Protein AF-A0A7W1PJZ4-F1 (afdb_monomer)

Radius of gyration: 18.48 Å; Cα contacts (8 Å, |Δi|>4): 54; chains: 1; bounding box: 44×24×52 Å

Foldseek 3Di:
DLVVLLVVLVVLLVVLQVVLLVQFDPPDDSPDPDSDPVRGDPSSVVSVVSSVVSVVVSVVSVVVVVVVVVVVVVVVVVVVD

Sequence (81 aa):
MAAALAIALWAHGVYCYVQMVRHRRPGVSPLEIAWTPERLTPRGMEYRRRALRSYAAFAILAVTLMVIGSLLAAGWRERAA

Secondary structur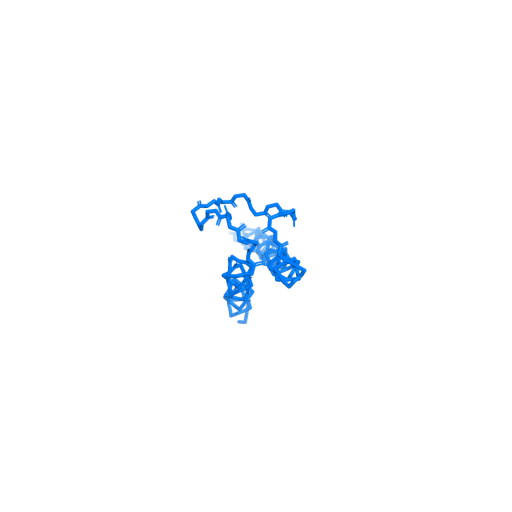e (DSSP, 8-state):
-HHHHHHHHHHHHHHHHHHHHHTBPTT--TT-----GGGB-HHHHHHHHHHHHHHHHHHHHHHHHHHHHHHHHHHHHHHH-

pLDDT: mean 91.17, std 6.48, range [67.38, 97.88]

Structure (mmCIF, N/CA/C/O backbone):
data_AF-A0A7W1PJZ4-F1
#
_entry.id   AF-A0A7W1PJZ4-F1
#
loop_
_atom_site.group_PDB
_atom_site.id
_atom_site.type_symbol
_atom_site.label_atom_id
_atom_site.label_alt_id
_atom_site.label_comp_id
_atom_site.label_asym_id
_atom_site.label_entity_id
_atom_site.label_seq_id
_atom_site.pdbx_PDB_ins_code
_atom_site.Cartn_x
_atom_site.Cartn_y
_atom_site.Cartn_z
_atom_site.occupancy
_atom_site.B_iso_or_equiv
_atom_site.auth_seq_id
_atom_site.auth_comp_id
_atom_site.auth_asym_id
_atom_site.auth_atom_id
_atom_site.pdbx_PDB_model_num
ATOM 1 N N . MET A 1 1 ? 13.435 -12.513 -6.746 1.00 84.31 1 MET A N 1
ATOM 2 C CA . MET A 1 1 ? 13.553 -11.668 -5.533 1.00 84.31 1 MET A CA 1
ATOM 3 C C . MET A 1 1 ? 12.683 -10.411 -5.599 1.00 84.31 1 MET A C 1
ATOM 5 O O . MET A 1 1 ? 11.853 -10.242 -4.718 1.00 84.31 1 MET A O 1
ATOM 9 N N . ALA A 1 2 ? 12.779 -9.579 -6.647 1.00 87.94 2 ALA A N 1
ATOM 10 C CA . ALA A 1 2 ? 11.961 -8.362 -6.782 1.00 87.94 2 ALA A CA 1
ATOM 11 C C . ALA A 1 2 ? 10.439 -8.613 -6.744 1.00 87.94 2 ALA A C 1
ATOM 13 O O . ALA A 1 2 ? 9.724 -7.907 -6.043 1.00 87.94 2 ALA A O 1
ATOM 14 N N . ALA A 1 3 ? 9.952 -9.665 -7.414 1.00 89.44 3 ALA A N 1
ATOM 15 C CA . ALA A 1 3 ? 8.536 -10.047 -7.368 1.00 89.44 3 ALA A CA 1
ATOM 16 C C . ALA A 1 3 ? 8.067 -10.421 -5.949 1.00 89.44 3 ALA A C 1
ATOM 18 O O . ALA A 1 3 ? 7.015 -9.972 -5.507 1.00 89.44 3 ALA A O 1
ATOM 19 N N . ALA A 1 4 ? 8.873 -11.184 -5.202 1.00 94.81 4 ALA A N 1
ATOM 20 C CA . ALA A 1 4 ? 8.563 -11.539 -3.817 1.00 94.81 4 ALA A CA 1
ATOM 21 C C . ALA A 1 4 ? 8.511 -10.296 -2.913 1.00 94.81 4 ALA A C 1
ATOM 23 O O . ALA A 1 4 ? 7.604 -10.168 -2.095 1.00 94.81 4 ALA A O 1
ATOM 24 N N . LEU A 1 5 ? 9.436 -9.348 -3.107 1.00 94.19 5 LEU A N 1
ATOM 25 C CA . LEU A 1 5 ? 9.430 -8.072 -2.391 1.00 94.19 5 LEU A CA 1
ATOM 26 C C . LEU A 1 5 ? 8.192 -7.231 -2.735 1.00 94.19 5 LEU A C 1
ATOM 28 O O . LEU A 1 5 ? 7.565 -6.678 -1.837 1.00 94.19 5 LEU A O 1
ATOM 32 N N . ALA A 1 6 ? 7.806 -7.174 -4.011 1.00 92.44 6 ALA A N 1
ATOM 33 C CA . ALA A 1 6 ? 6.603 -6.475 -4.452 1.00 92.44 6 ALA A CA 1
ATOM 34 C C . ALA A 1 6 ? 5.339 -7.063 -3.802 1.00 92.44 6 ALA A C 1
ATOM 36 O O . ALA A 1 6 ? 4.531 -6.317 -3.249 1.00 92.44 6 ALA A O 1
ATOM 37 N N . ILE A 1 7 ? 5.208 -8.395 -3.788 1.00 95.56 7 ILE A N 1
ATOM 38 C CA . ILE A 1 7 ? 4.100 -9.098 -3.124 1.00 95.56 7 ILE A CA 1
ATOM 39 C C . ILE A 1 7 ? 4.092 -8.797 -1.623 1.00 95.56 7 ILE A C 1
ATOM 41 O O . ILE A 1 7 ? 3.042 -8.472 -1.075 1.00 95.56 7 ILE A O 1
ATOM 45 N N . ALA A 1 8 ? 5.249 -8.856 -0.958 1.00 96.44 8 ALA A N 1
ATOM 46 C CA . ALA A 1 8 ? 5.352 -8.588 0.473 1.00 96.44 8 ALA A CA 1
ATOM 47 C C . ALA A 1 8 ? 4.956 -7.143 0.825 1.00 96.44 8 ALA A C 1
ATOM 49 O O . ALA A 1 8 ? 4.176 -6.928 1.753 1.00 96.44 8 ALA A O 1
ATOM 50 N N . LEU A 1 9 ? 5.443 -6.155 0.064 1.00 95.19 9 LEU A N 1
ATOM 51 C CA . LEU A 1 9 ? 5.099 -4.742 0.250 1.00 95.19 9 LEU A CA 1
ATOM 52 C C . LEU A 1 9 ? 3.605 -4.490 0.028 1.00 95.19 9 LEU A C 1
ATOM 54 O O . LEU A 1 9 ? 2.972 -3.793 0.824 1.00 95.19 9 LEU A O 1
ATOM 58 N N . TRP A 1 10 ? 3.036 -5.088 -1.019 1.00 94.62 10 TRP A N 1
ATOM 59 C CA . TRP A 1 10 ? 1.612 -4.985 -1.311 1.00 94.62 10 TRP A CA 1
ATOM 60 C C . TRP A 1 10 ? 0.763 -5.626 -0.207 1.00 94.62 10 TRP A C 1
ATOM 62 O O . TRP A 1 10 ? -0.096 -4.958 0.368 1.00 94.62 10 TRP A O 1
ATOM 72 N N . ALA A 1 11 ? 1.052 -6.876 0.165 1.00 96.62 11 ALA A N 1
ATOM 73 C CA . ALA A 1 11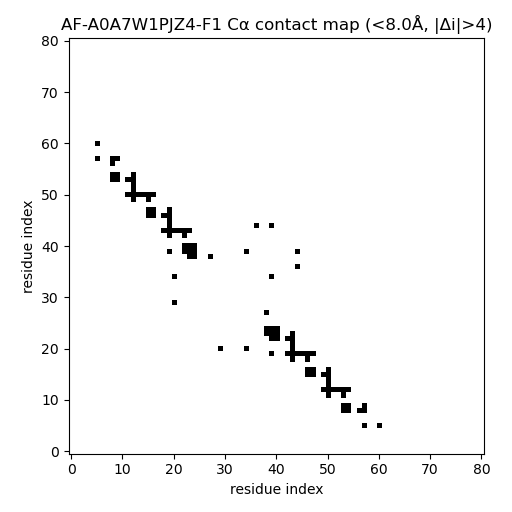 ? 0.318 -7.604 1.198 1.00 96.62 11 ALA A CA 1
ATOM 74 C C . ALA A 1 11 ? 0.396 -6.902 2.563 1.00 96.62 11 ALA A C 1
ATOM 76 O O . ALA A 1 11 ? -0.611 -6.783 3.262 1.00 96.62 11 ALA A O 1
ATOM 77 N N . HIS A 1 12 ? 1.567 -6.373 2.928 1.00 97.50 12 HIS A N 1
ATOM 78 C CA . HIS A 1 12 ? 1.735 -5.601 4.157 1.00 97.50 12 HIS A CA 1
ATOM 79 C C . HIS A 1 12 ? 0.959 -4.272 4.122 1.00 97.50 12 HIS A C 1
ATOM 81 O O . HIS A 1 12 ? 0.338 -3.892 5.120 1.00 97.50 12 HIS A O 1
ATOM 87 N N . GLY A 1 13 ? 0.941 -3.582 2.976 1.00 95.25 13 GLY A N 1
ATOM 88 C CA . GLY A 1 13 ? 0.127 -2.383 2.764 1.00 95.25 13 GLY A CA 1
AT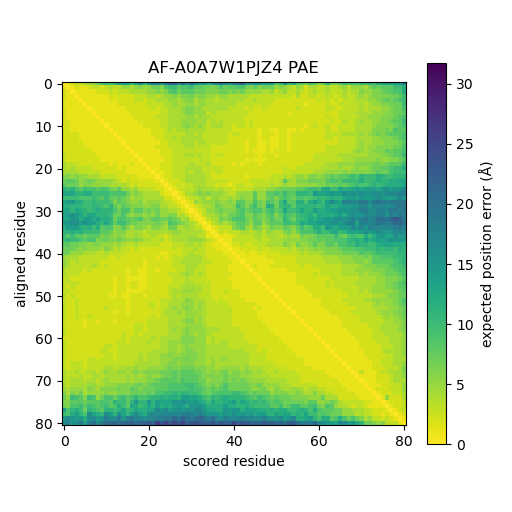OM 89 C C . GLY A 1 13 ? -1.369 -2.659 2.931 1.00 95.25 13 GLY A C 1
ATOM 90 O O . GLY A 1 13 ? -2.035 -1.961 3.699 1.00 95.25 13 GLY A O 1
ATOM 91 N N . VAL A 1 14 ? -1.867 -3.731 2.303 1.00 95.12 14 VAL A N 1
ATOM 92 C CA . VAL A 1 14 ? -3.259 -4.197 2.424 1.00 95.12 14 VAL A CA 1
ATOM 93 C C . VAL A 1 14 ? -3.592 -4.566 3.867 1.00 95.12 14 VAL A C 1
ATOM 95 O O . VAL A 1 14 ? -4.605 -4.114 4.398 1.00 95.12 14 VAL A O 1
ATOM 98 N N . TYR A 1 15 ? -2.726 -5.323 4.543 1.00 96.88 15 TYR A N 1
ATOM 99 C CA . TYR A 1 15 ? -2.898 -5.654 5.956 1.00 96.88 15 TYR A CA 1
ATOM 100 C C . TYR A 1 15 ? -3.033 -4.392 6.818 1.00 96.88 15 TYR A C 1
ATOM 102 O O . TYR A 1 15 ? -3.980 -4.267 7.597 1.00 96.88 15 TYR A O 1
ATOM 110 N N . CYS A 1 16 ? -2.128 -3.424 6.650 1.00 95.12 16 CYS A N 1
ATOM 111 C CA . CYS A 1 16 ? -2.184 -2.167 7.389 1.00 95.12 16 CYS A CA 1
ATOM 112 C C . CYS A 1 16 ? -3.458 -1.374 7.069 1.00 95.12 16 CYS A C 1
ATOM 114 O O . CYS A 1 16 ? -4.063 -0.810 7.977 1.00 95.12 16 CYS A O 1
ATOM 116 N N . TYR A 1 17 ? -3.905 -1.363 5.812 1.00 91.56 17 TYR A N 1
ATOM 117 C CA . TYR A 1 17 ? -5.165 -0.733 5.422 1.00 91.56 17 TYR A CA 1
ATOM 118 C C . TYR A 1 17 ? -6.366 -1.383 6.122 1.00 91.56 17 TYR A C 1
ATOM 120 O O . TYR A 1 17 ? -7.170 -0.688 6.738 1.00 91.56 17 TYR A O 1
ATOM 128 N N . VAL A 1 18 ? -6.458 -2.716 6.121 1.00 92.50 18 VAL A N 1
ATOM 129 C CA . VAL A 1 18 ? -7.543 -3.440 6.804 1.00 92.50 18 VAL A CA 1
ATOM 130 C C . VAL A 1 18 ? -7.551 -3.131 8.304 1.00 92.50 18 VAL A C 1
ATOM 132 O O . VAL A 1 18 ? -8.609 -2.862 8.875 1.00 92.50 18 VAL A O 1
ATOM 135 N N . GLN A 1 19 ? -6.384 -3.109 8.954 1.00 94.19 19 GLN A N 1
ATOM 136 C CA . GLN A 1 19 ? -6.292 -2.763 10.376 1.00 94.19 19 GLN A CA 1
ATOM 137 C C . GLN A 1 19 ? -6.649 -1.296 10.651 1.00 94.19 19 GLN A C 1
ATOM 139 O O . GLN A 1 19 ? -7.302 -1.000 11.651 1.00 94.19 19 GLN A O 1
ATOM 144 N N . MET A 1 20 ? -6.299 -0.374 9.752 1.00 93.31 20 MET A N 1
ATOM 145 C CA . MET A 1 20 ? -6.724 1.026 9.834 1.00 93.31 20 MET A CA 1
ATOM 146 C C . MET A 1 20 ? -8.257 1.140 9.842 1.00 93.31 20 MET A C 1
ATOM 148 O O . MET A 1 20 ? -8.801 1.806 10.721 1.00 93.31 20 MET A O 1
ATOM 152 N N . VAL A 1 21 ? -8.953 0.440 8.936 1.00 90.12 21 VAL A N 1
ATOM 153 C CA . VAL A 1 21 ? -10.430 0.428 8.854 1.00 90.12 21 VAL A CA 1
ATOM 154 C C . VAL A 1 21 ? -11.072 -0.182 10.106 1.00 90.12 21 VAL A C 1
ATOM 156 O O . VAL A 1 21 ? -12.126 0.274 10.562 1.00 90.12 21 VAL A O 1
ATOM 159 N N . ARG A 1 22 ? -10.438 -1.200 10.703 1.00 91.00 22 ARG A N 1
ATOM 160 C CA . ARG A 1 22 ? -10.879 -1.801 11.976 1.00 91.00 22 ARG A CA 1
ATOM 161 C C . ARG A 1 22 ? -10.741 -0.845 13.160 1.00 91.00 22 ARG A C 1
ATOM 163 O O . ARG A 1 22 ? -11.540 -0.908 14.085 1.00 91.00 22 ARG A O 1
ATOM 170 N N . HIS A 1 23 ? -9.770 0.061 13.111 1.00 91.56 23 HIS A N 1
ATOM 171 C CA . HIS A 1 23 ? -9.496 1.056 14.147 1.00 91.56 23 HIS A CA 1
ATOM 172 C C . HIS A 1 23 ? -10.089 2.443 13.836 1.00 91.56 23 HIS A C 1
ATOM 174 O O . HIS A 1 23 ? -9.556 3.470 14.280 1.00 91.56 23 HIS A O 1
ATOM 180 N N . ARG A 1 24 ? -11.199 2.487 13.091 1.00 89.44 24 ARG A N 1
ATOM 181 C CA . ARG A 1 24 ? -11.995 3.704 12.888 1.00 89.44 24 ARG A CA 1
ATOM 182 C C . ARG A 1 24 ? -12.738 4.111 14.161 1.00 89.44 24 ARG A C 1
ATOM 184 O O . ARG A 1 24 ? -13.000 3.281 15.032 1.00 89.44 24 ARG A O 1
ATOM 191 N N . ARG A 1 25 ? -13.075 5.394 14.271 1.00 88.62 25 ARG A N 1
ATOM 192 C CA . ARG A 1 25 ? -13.926 5.891 15.357 1.00 88.62 25 ARG A CA 1
ATOM 193 C C . ARG A 1 25 ? -15.368 5.377 15.201 1.00 88.62 25 ARG A C 1
ATOM 195 O O . ARG A 1 25 ? -15.799 5.111 14.075 1.00 88.62 25 ARG A O 1
ATOM 202 N N . PRO A 1 26 ? -16.123 5.245 16.305 1.00 86.62 26 PRO A N 1
ATOM 203 C CA . PRO A 1 26 ? -17.547 4.921 16.252 1.00 86.62 26 PRO A CA 1
ATOM 204 C C . PRO A 1 26 ? -18.318 5.928 15.387 1.00 86.62 26 PRO A C 1
ATOM 206 O O . PRO A 1 26 ? -17.975 7.107 15.361 1.00 86.62 26 PRO A O 1
ATOM 209 N N . GLY A 1 27 ? -19.348 5.464 14.677 1.00 84.75 27 GLY A N 1
ATOM 210 C CA . GLY A 1 27 ? -20.180 6.311 13.811 1.00 84.75 27 GLY A CA 1
ATOM 211 C C . GLY A 1 27 ? -19.639 6.536 12.393 1.00 84.75 27 GLY A C 1
ATOM 212 O O . GLY A 1 27 ? -20.351 7.089 11.563 1.00 84.75 27 GLY A O 1
ATOM 213 N N . VAL A 1 28 ? -18.425 6.071 12.077 1.00 83.44 28 VAL A N 1
ATOM 214 C CA . VAL A 1 28 ? -17.874 6.132 10.712 1.00 83.44 28 VAL A CA 1
ATOM 215 C C . VAL A 1 28 ? -18.292 4.893 9.916 1.00 83.44 28 VAL A C 1
ATOM 217 O O . VAL A 1 28 ? -18.071 3.753 10.352 1.00 83.44 28 VAL A O 1
ATOM 220 N N . SER A 1 29 ? -18.882 5.115 8.738 1.00 82.25 29 SER A N 1
ATOM 221 C CA . SER A 1 29 ? -19.333 4.038 7.853 1.00 82.25 29 SER A CA 1
ATOM 222 C C . SER A 1 29 ? -18.149 3.183 7.380 1.00 82.25 29 SER A C 1
ATOM 224 O O . SER A 1 29 ? -17.129 3.728 6.962 1.00 82.25 29 SER A O 1
ATOM 226 N N . PRO A 1 30 ? -18.254 1.841 7.399 1.00 73.31 30 PRO A N 1
ATOM 227 C CA . PRO A 1 30 ? -17.207 0.963 6.876 1.00 73.31 30 PRO A CA 1
ATOM 228 C C . PRO A 1 30 ? -17.040 1.052 5.351 1.00 73.31 30 PRO A C 1
ATOM 230 O O . PRO A 1 30 ? -16.004 0.638 4.842 1.00 73.31 30 PRO A O 1
ATOM 233 N N . LEU A 1 31 ? -18.043 1.573 4.635 1.00 79.56 31 LEU A N 1
ATOM 234 C CA . LEU A 1 31 ? -18.009 1.758 3.179 1.00 79.56 31 LEU A CA 1
ATOM 235 C C . LEU A 1 31 ? -17.341 3.072 2.768 1.00 79.56 31 LEU A C 1
ATOM 237 O O . LEU A 1 31 ? -17.183 3.352 1.582 1.00 79.56 31 LEU A O 1
ATOM 241 N N . GLU A 1 32 ? -16.976 3.904 3.739 1.00 78.81 32 GLU A N 1
ATOM 242 C CA . GLU A 1 32 ? -16.362 5.184 3.456 1.00 78.81 32 GLU A CA 1
ATOM 243 C C . GLU A 1 32 ? -14.917 4.988 2.990 1.00 78.81 32 GLU A C 1
ATOM 245 O O . GLU A 1 32 ? -14.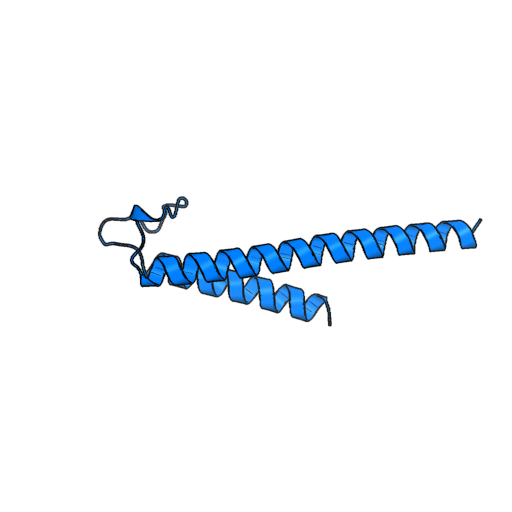103 4.357 3.653 1.00 78.81 32 GLU A O 1
ATOM 250 N N . ILE A 1 33 ? -14.589 5.513 1.812 1.00 72.12 33 ILE A N 1
ATOM 251 C CA . ILE A 1 33 ? -13.275 5.298 1.185 1.00 72.12 33 ILE A CA 1
ATOM 252 C C . ILE A 1 33 ? -12.261 6.344 1.687 1.00 72.12 33 ILE A C 1
ATOM 254 O O . ILE A 1 33 ? -11.053 6.096 1.742 1.00 72.12 33 ILE A O 1
ATOM 258 N N . ALA A 1 34 ? -12.756 7.512 2.110 1.00 75.19 34 ALA A N 1
ATOM 259 C CA . ALA A 1 34 ? -11.961 8.627 2.608 1.00 75.19 34 ALA A CA 1
ATOM 260 C C . ALA A 1 34 ? -11.665 8.487 4.114 1.00 75.19 34 ALA A C 1
ATOM 262 O O . ALA A 1 34 ? -12.382 9.005 4.978 1.00 75.19 34 ALA A O 1
ATOM 263 N N . TRP A 1 35 ? -10.561 7.807 4.427 1.00 79.25 35 TRP A N 1
ATOM 264 C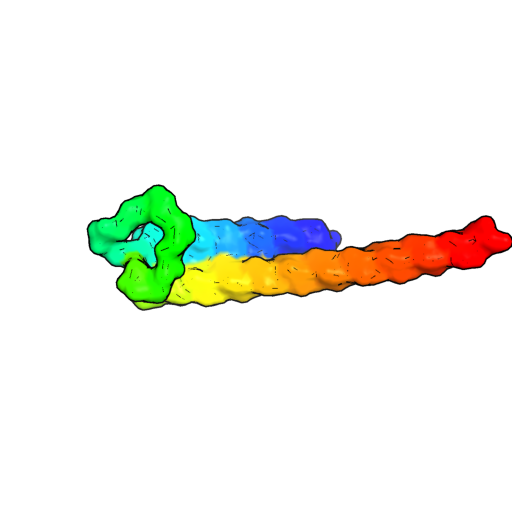 CA . TRP A 1 35 ? -10.052 7.638 5.793 1.00 79.25 35 TRP A CA 1
ATOM 265 C C . TRP A 1 35 ? -9.179 8.823 6.218 1.00 79.25 35 TRP A C 1
ATOM 267 O O . TRP A 1 35 ? -7.945 8.742 6.264 1.00 79.25 35 TRP A O 1
ATOM 277 N N . THR A 1 36 ? -9.834 9.952 6.488 1.00 84.38 36 THR A N 1
ATOM 278 C CA . THR A 1 36 ? -9.178 11.163 6.993 1.00 84.38 36 THR A CA 1
ATOM 279 C C . THR A 1 36 ? -8.701 10.971 8.445 1.00 84.38 36 THR A C 1
ATOM 281 O O . THR A 1 36 ? -9.236 10.116 9.163 1.00 84.38 36 THR A O 1
ATOM 284 N N . PRO A 1 37 ? -7.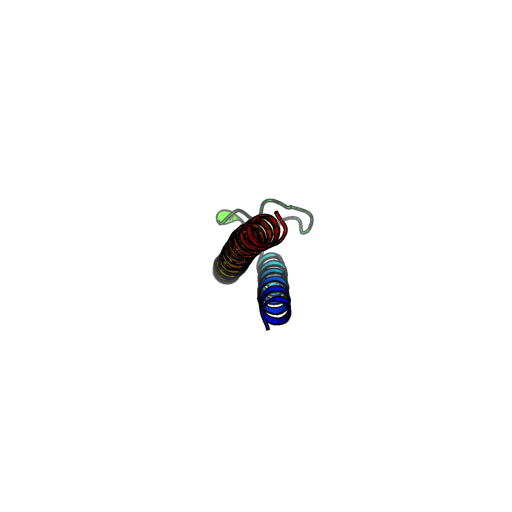671 11.712 8.904 1.00 85.25 37 PRO A N 1
ATOM 285 C CA . PRO A 1 37 ? -7.122 11.560 10.253 1.00 85.25 37 PRO A CA 1
ATOM 286 C C . PRO A 1 37 ? -8.155 11.641 11.381 1.00 85.25 37 PRO A C 1
ATOM 288 O O . PRO A 1 37 ? -8.055 10.922 12.374 1.00 85.25 37 PRO A O 1
ATOM 291 N N . GLU A 1 38 ? -9.157 12.499 11.216 1.00 87.69 38 GLU A N 1
ATOM 292 C CA . GLU A 1 38 ? -10.154 12.843 12.234 1.00 87.69 38 GLU A CA 1
ATOM 293 C C . GLU A 1 38 ? -11.091 11.664 12.530 1.00 87.69 38 GLU A C 1
ATOM 295 O O . GLU A 1 38 ? -11.658 11.556 13.617 1.00 87.69 38 GLU A O 1
ATOM 300 N N . ARG A 1 39 ? -11.217 10.747 11.567 1.00 87.06 39 ARG A N 1
ATOM 301 C CA . ARG A 1 39 ? -12.089 9.566 11.610 1.00 87.06 39 ARG A CA 1
ATOM 302 C C . ARG A 1 39 ? -11.403 8.334 12.180 1.00 87.06 39 ARG A C 1
ATOM 304 O O . ARG A 1 39 ? -12.048 7.310 12.410 1.00 87.06 39 ARG A O 1
ATOM 311 N N . LEU A 1 40 ? -10.098 8.415 12.416 1.00 90.25 40 LEU A N 1
ATOM 312 C CA . LEU A 1 40 ? -9.296 7.310 12.913 1.00 90.25 40 LEU A CA 1
ATOM 313 C C . LEU A 1 40 ? -9.005 7.478 14.405 1.00 90.25 40 LEU A C 1
ATOM 315 O O . LEU A 1 40 ? -8.909 8.579 14.956 1.00 90.25 40 LEU A O 1
ATOM 319 N N . THR A 1 41 ? -8.875 6.347 15.086 1.00 93.44 41 THR A N 1
ATOM 320 C CA . THR A 1 41 ? -8.258 6.318 16.415 1.00 93.44 41 THR A CA 1
ATOM 321 C C . THR A 1 41 ? -6.743 6.541 16.285 1.00 93.44 41 THR A C 1
ATOM 323 O O . THR A 1 41 ? -6.190 6.370 15.192 1.00 93.44 41 THR A O 1
ATOM 326 N N . PRO A 1 42 ? -6.020 6.852 17.378 1.00 94.50 42 PRO A N 1
ATOM 327 C CA . PRO A 1 42 ? -4.557 6.945 17.347 1.00 94.50 42 PRO A CA 1
ATOM 328 C C . PRO A 1 42 ? -3.880 5.691 16.767 1.00 94.50 42 PRO A C 1
ATOM 330 O O . PRO A 1 42 ? -2.931 5.790 15.989 1.00 94.50 42 PRO A O 1
ATOM 333 N N . ARG A 1 43 ? -4.429 4.506 17.064 1.00 93.81 43 ARG A N 1
ATOM 334 C CA . ARG A 1 43 ? -3.954 3.228 16.519 1.00 93.81 43 ARG A CA 1
ATOM 335 C C . ARG A 1 43 ? -4.250 3.093 15.023 1.00 93.81 43 ARG A C 1
ATOM 337 O O . ARG A 1 43 ? -3.384 2.679 14.258 1.00 93.81 43 ARG A O 1
ATOM 344 N N . GLY A 1 44 ? -5.435 3.517 14.580 1.00 93.56 44 GLY A N 1
ATOM 345 C CA . GLY A 1 44 ? -5.775 3.596 13.155 1.00 93.56 44 GLY A CA 1
ATOM 346 C C . GLY A 1 44 ? -4.836 4.528 12.382 1.00 93.56 44 GLY A C 1
ATOM 347 O O . GLY A 1 44 ? -4.375 4.182 11.297 1.00 93.56 44 GLY A O 1
ATOM 348 N N . MET A 1 45 ? -4.465 5.665 12.975 1.00 94.62 45 MET A N 1
ATOM 349 C CA . MET A 1 45 ? -3.489 6.602 12.406 1.00 94.62 45 MET A CA 1
ATOM 350 C C . MET A 1 45 ? -2.090 6.003 12.257 1.00 94.62 45 MET A C 1
ATOM 352 O O . MET A 1 45 ? -1.373 6.298 11.298 1.00 94.62 45 MET A O 1
ATOM 356 N N . GLU A 1 46 ? -1.681 5.143 13.183 1.00 95.94 46 GLU A N 1
ATOM 357 C CA . GLU A 1 46 ? -0.425 4.417 13.058 1.00 95.94 46 GLU A CA 1
ATOM 358 C C . GLU A 1 46 ? -0.449 3.436 11.881 1.00 95.94 46 GLU A C 1
ATOM 360 O O . GLU A 1 46 ? 0.452 3.470 11.038 1.00 95.94 46 GLU A O 1
ATOM 365 N N . TYR A 1 47 ? -1.508 2.631 11.765 1.00 95.44 47 TYR A N 1
ATOM 366 C CA . TYR A 1 47 ? -1.692 1.735 10.624 1.00 95.44 47 TYR A CA 1
ATOM 367 C C . TYR A 1 47 ? -1.764 2.493 9.297 1.00 95.44 47 TYR A C 1
ATOM 369 O O . TYR A 1 47 ? -1.145 2.061 8.326 1.00 95.44 47 TYR A O 1
ATOM 377 N N . ARG A 1 48 ? -2.406 3.668 9.264 1.00 93.19 48 ARG A N 1
ATOM 378 C CA . ARG A 1 48 ? -2.413 4.551 8.089 1.00 93.19 48 ARG A CA 1
ATOM 379 C C . ARG A 1 48 ? -0.997 4.929 7.657 1.00 93.19 48 ARG A C 1
ATOM 381 O O . ARG A 1 48 ? -0.655 4.786 6.487 1.00 93.19 48 ARG A O 1
ATOM 388 N N . ARG A 1 49 ? -0.141 5.359 8.591 1.00 94.88 49 ARG A N 1
ATOM 389 C CA . ARG A 1 49 ? 1.265 5.693 8.289 1.00 94.88 49 ARG A CA 1
ATOM 390 C C . ARG A 1 49 ? 2.043 4.486 7.767 1.00 94.88 49 ARG A C 1
ATOM 392 O O . ARG A 1 49 ? 2.801 4.623 6.811 1.00 94.88 49 ARG A O 1
ATOM 399 N N . ARG A 1 50 ? 1.852 3.305 8.360 1.00 96.06 50 ARG A N 1
ATOM 400 C CA . ARG A 1 50 ? 2.504 2.062 7.908 1.00 96.06 50 ARG A CA 1
ATOM 401 C C . ARG A 1 50 ? 2.028 1.633 6.513 1.00 96.06 50 ARG A C 1
ATOM 403 O O . ARG A 1 50 ? 2.857 1.248 5.688 1.00 96.06 50 ARG A O 1
ATOM 410 N N . ALA A 1 51 ? 0.732 1.763 6.225 1.00 94.19 51 ALA A N 1
ATOM 411 C CA . ALA A 1 51 ? 0.161 1.499 4.905 1.00 94.19 51 ALA A CA 1
ATOM 412 C C . ALA A 1 51 ? 0.754 2.445 3.851 1.00 94.19 51 ALA A C 1
ATOM 414 O O . ALA A 1 51 ? 1.285 1.981 2.846 1.00 94.19 51 ALA A O 1
ATOM 415 N N . LEU A 1 52 ? 0.767 3.756 4.126 1.00 94.06 52 LEU A N 1
ATOM 416 C CA . LEU A 1 52 ? 1.346 4.763 3.229 1.00 94.06 52 LEU A CA 1
ATOM 417 C C . LEU A 1 52 ? 2.827 4.499 2.938 1.00 94.06 52 LEU A C 1
ATOM 419 O O . LEU A 1 52 ? 3.240 4.574 1.786 1.00 94.06 52 LEU A O 1
ATOM 423 N N . ARG A 1 53 ? 3.620 4.130 3.952 1.00 96.25 53 ARG A N 1
ATOM 424 C CA . ARG A 1 53 ? 5.029 3.746 3.753 1.00 96.25 53 ARG A CA 1
ATOM 425 C C . ARG A 1 53 ? 5.174 2.511 2.869 1.00 96.25 53 ARG A C 1
ATOM 427 O O . ARG A 1 53 ? 6.053 2.484 2.016 1.00 96.25 53 ARG A O 1
ATOM 434 N N . SER A 1 54 ? 4.313 1.512 3.052 1.00 94.75 54 SER A N 1
ATOM 435 C CA . SER A 1 54 ? 4.347 0.283 2.247 1.00 94.75 54 SER A CA 1
ATOM 436 C C . SER A 1 54 ? 3.999 0.567 0.788 1.00 94.75 54 SER A C 1
ATOM 438 O O . SER A 1 54 ? 4.692 0.097 -0.109 1.00 94.75 54 SER A O 1
ATOM 440 N N . TYR A 1 55 ? 2.982 1.398 0.546 1.00 93.62 55 TYR A N 1
ATOM 441 C CA . TYR A 1 55 ? 2.611 1.821 -0.803 1.00 93.62 55 TYR A CA 1
ATOM 442 C C . TYR A 1 55 ? 3.674 2.707 -1.454 1.00 93.62 55 TYR A C 1
ATOM 444 O O . TYR A 1 55 ? 3.972 2.517 -2.629 1.00 93.62 55 TYR A O 1
ATOM 452 N N . ALA A 1 56 ? 4.305 3.612 -0.701 1.00 96.50 56 ALA A N 1
ATOM 453 C CA . ALA A 1 56 ? 5.423 4.408 -1.202 1.00 96.50 56 ALA A CA 1
ATOM 454 C C . ALA A 1 56 ? 6.612 3.519 -1.601 1.00 96.50 56 ALA A C 1
ATOM 456 O O . ALA A 1 56 ? 7.139 3.656 -2.701 1.00 96.50 56 ALA A O 1
ATOM 457 N N . ALA A 1 57 ? 6.992 2.559 -0.752 1.00 96.19 57 ALA A N 1
ATOM 458 C CA . ALA A 1 57 ? 8.052 1.603 -1.061 1.00 96.19 57 ALA A CA 1
ATOM 459 C C . ALA A 1 57 ? 7.714 0.745 -2.292 1.00 96.19 57 ALA A C 1
ATOM 461 O O . ALA A 1 57 ? 8.570 0.536 -3.149 1.00 96.19 57 ALA A O 1
ATOM 462 N N . PHE A 1 58 ? 6.462 0.293 -2.414 1.00 94.62 58 PHE A N 1
ATOM 463 C CA . PHE A 1 58 ? 5.992 -0.442 -3.589 1.00 94.62 58 PHE A CA 1
ATOM 464 C C . PHE A 1 58 ? 6.078 0.407 -4.867 1.00 94.62 58 PHE A C 1
ATOM 466 O O . PHE A 1 58 ? 6.584 -0.068 -5.881 1.00 94.62 58 PHE A O 1
ATOM 473 N N . ALA A 1 59 ? 5.644 1.669 -4.816 1.00 94.88 59 ALA A N 1
ATOM 474 C CA . ALA A 1 59 ? 5.709 2.589 -5.950 1.00 94.88 59 ALA A CA 1
ATOM 475 C C . ALA A 1 59 ? 7.158 2.869 -6.383 1.00 94.88 59 ALA A C 1
ATOM 477 O O . ALA A 1 59 ? 7.469 2.796 -7.570 1.00 94.88 59 ALA A O 1
ATOM 478 N N . ILE A 1 60 ? 8.060 3.115 -5.428 1.00 97.56 60 ILE A N 1
ATOM 479 C CA . ILE A 1 60 ? 9.493 3.312 -5.700 1.00 97.56 60 ILE A CA 1
ATOM 480 C C . ILE A 1 60 ? 10.094 2.066 -6.359 1.00 97.56 60 ILE A C 1
ATOM 482 O O . ILE A 1 60 ? 10.829 2.182 -7.343 1.00 97.56 60 ILE A O 1
ATOM 486 N N . LEU A 1 61 ? 9.761 0.873 -5.853 1.00 96.19 61 LEU A N 1
ATOM 487 C CA . LEU A 1 61 ? 10.214 -0.386 -6.438 1.00 96.19 61 LEU A CA 1
ATOM 488 C C . LEU A 1 61 ? 9.709 -0.537 -7.878 1.00 96.19 61 LEU A C 1
ATOM 490 O O . LEU A 1 61 ? 10.495 -0.865 -8.763 1.00 96.19 61 LEU A O 1
ATOM 494 N N . ALA A 1 62 ? 8.427 -0.260 -8.126 1.00 94.94 62 ALA A N 1
ATOM 495 C CA . ALA A 1 62 ? 7.839 -0.339 -9.460 1.00 94.94 62 ALA A CA 1
ATOM 496 C C . ALA A 1 62 ? 8.540 0.605 -10.450 1.00 94.94 62 ALA A C 1
ATOM 498 O O . ALA A 1 62 ? 8.973 0.160 -11.511 1.00 94.94 62 ALA A O 1
ATOM 499 N N . VAL A 1 63 ? 8.734 1.875 -10.077 1.00 97.44 63 VAL A N 1
ATOM 500 C CA . VAL A 1 63 ? 9.439 2.862 -10.914 1.00 97.44 63 VAL A CA 1
ATOM 501 C C . VAL A 1 63 ? 10.875 2.418 -11.194 1.00 97.44 63 VAL A C 1
ATOM 503 O O . VAL A 1 63 ? 11.312 2.439 -12.342 1.00 97.44 63 VAL A O 1
ATOM 506 N N . THR A 1 64 ? 11.593 1.946 -10.174 1.00 96.69 64 THR A N 1
ATOM 507 C CA . THR A 1 64 ? 12.964 1.435 -10.328 1.00 96.69 64 THR A CA 1
ATOM 508 C C . THR A 1 64 ? 13.023 0.289 -11.339 1.00 96.69 64 THR A C 1
ATOM 510 O O . THR A 1 64 ? 13.864 0.294 -12.238 1.00 96.69 64 THR A O 1
ATOM 513 N N . LEU A 1 65 ? 12.105 -0.675 -11.235 1.00 95.75 65 LEU A N 1
ATOM 514 C CA . L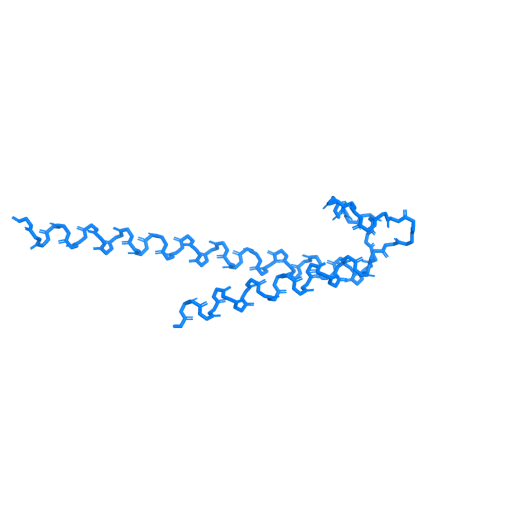EU A 1 65 ? 12.036 -1.807 -12.159 1.00 95.75 65 LEU A CA 1
ATOM 515 C C . LEU A 1 65 ? 11.695 -1.366 -13.589 1.00 95.75 65 LEU A C 1
ATOM 517 O O . LEU A 1 65 ? 12.280 -1.894 -14.532 1.00 95.75 65 LEU A O 1
ATOM 521 N N . MET A 1 66 ? 10.807 -0.380 -13.759 1.00 96.44 66 MET A N 1
ATOM 522 C CA . MET A 1 66 ? 10.476 0.178 -15.075 1.00 96.44 66 MET A CA 1
ATOM 523 C C . MET A 1 66 ? 11.679 0.864 -15.727 1.00 96.44 66 MET A C 1
ATOM 525 O O . MET A 1 66 ? 11.940 0.643 -16.911 1.00 96.44 66 MET A O 1
ATOM 529 N N . VAL A 1 67 ? 12.435 1.662 -14.967 1.00 97.88 67 VAL A N 1
ATOM 530 C CA . VAL A 1 67 ? 13.641 2.337 -15.470 1.00 97.88 67 VAL A CA 1
ATOM 531 C C . VAL A 1 67 ? 14.696 1.313 -15.880 1.00 97.88 67 VAL A C 1
ATOM 533 O O . VAL A 1 67 ? 15.177 1.355 -17.010 1.00 97.88 67 VAL A O 1
ATOM 536 N N . ILE A 1 68 ? 15.007 0.346 -15.010 1.00 96.50 68 ILE A N 1
ATOM 537 C CA . ILE A 1 68 ? 15.987 -0.710 -15.309 1.00 96.50 68 ILE A CA 1
ATOM 538 C C . ILE A 1 68 ? 15.558 -1.511 -16.541 1.00 96.50 68 ILE A C 1
ATOM 540 O O . ILE A 1 68 ? 16.360 -1.716 -17.450 1.00 96.50 68 ILE A O 1
ATOM 544 N N . GLY A 1 69 ? 14.291 -1.929 -16.601 1.00 95.00 69 GLY A N 1
ATOM 545 C CA . GLY A 1 69 ? 13.754 -2.659 -17.748 1.00 95.00 69 GLY A CA 1
ATOM 546 C C . GLY A 1 69 ? 13.880 -1.873 -19.054 1.00 95.00 69 GLY A C 1
ATOM 547 O O . GLY A 1 69 ? 14.285 -2.435 -20.070 1.00 95.00 69 GLY A O 1
ATOM 548 N N . SER A 1 70 ? 13.613 -0.564 -19.017 1.00 96.12 70 SER A N 1
ATOM 549 C CA . SER A 1 70 ? 13.719 0.319 -20.185 1.00 96.12 70 SER A CA 1
ATOM 550 C C . SER A 1 70 ? 15.162 0.474 -20.673 1.00 96.12 70 SER A C 1
ATOM 552 O O . SER A 1 70 ? 15.413 0.399 -21.875 1.00 96.12 70 SER A O 1
ATOM 554 N N . LEU A 1 71 ? 16.116 0.643 -19.750 1.00 96.19 71 LEU A N 1
ATOM 555 C CA . LEU A 1 71 ? 17.541 0.761 -20.073 1.00 96.19 71 LEU A CA 1
ATOM 556 C C . LEU A 1 71 ? 18.101 -0.536 -20.658 1.00 96.19 71 LEU A C 1
ATOM 558 O O . LEU A 1 71 ? 18.814 -0.504 -21.659 1.00 96.19 71 LEU A O 1
ATOM 562 N N . LEU A 1 72 ? 17.740 -1.683 -20.076 1.00 95.12 72 LEU A N 1
ATOM 563 C CA . LEU A 1 72 ? 18.126 -2.982 -20.619 1.00 95.12 72 LEU A CA 1
ATOM 564 C C . LEU A 1 72 ? 17.571 -3.147 -22.035 1.00 95.12 72 LEU A C 1
ATOM 566 O O . LEU A 1 72 ? 18.336 -3.425 -22.953 1.00 95.12 72 LEU A O 1
ATOM 570 N N . ALA A 1 73 ? 16.273 -2.912 -22.238 1.00 93.00 73 ALA A N 1
ATOM 571 C CA . ALA A 1 73 ? 15.650 -3.020 -23.556 1.00 93.00 73 ALA A CA 1
ATOM 572 C C . ALA A 1 73 ? 16.308 -2.104 -24.605 1.00 93.00 73 ALA A C 1
ATOM 574 O O . ALA A 1 73 ? 16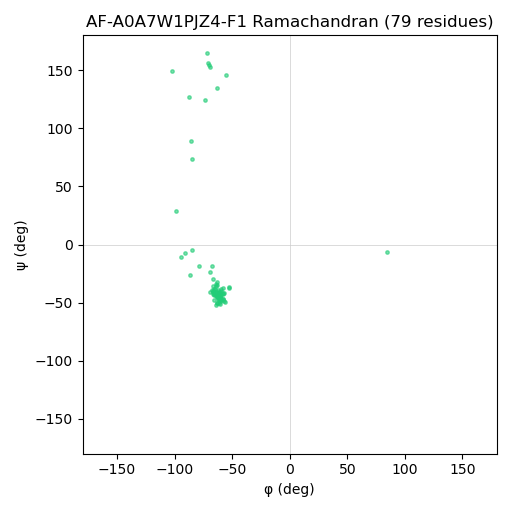.462 -2.507 -25.756 1.00 93.00 73 ALA A O 1
ATOM 575 N N . ALA A 1 74 ? 16.729 -0.895 -24.219 1.00 92.94 74 ALA A N 1
ATOM 576 C CA . ALA A 1 74 ? 17.490 -0.007 -25.093 1.00 92.94 74 ALA A CA 1
ATOM 577 C C . ALA A 1 74 ? 18.851 -0.609 -25.482 1.00 92.94 74 ALA A C 1
ATOM 579 O O . ALA A 1 74 ? 19.132 -0.7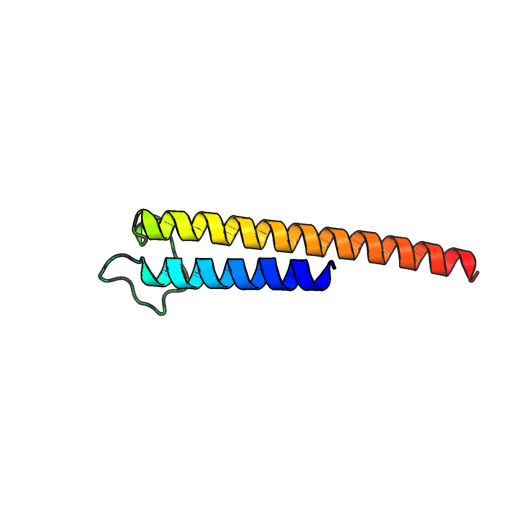25 -26.672 1.00 92.94 74 ALA A O 1
ATOM 580 N N . GLY A 1 75 ? 19.632 -1.087 -24.509 1.00 93.56 75 GLY A N 1
ATOM 581 C CA . GLY A 1 75 ? 20.934 -1.708 -24.776 1.00 93.56 75 GLY A CA 1
ATOM 582 C C . GLY A 1 75 ? 20.850 -2.985 -25.621 1.00 93.56 75 GLY A C 1
ATOM 583 O O . GLY A 1 75 ? 21.742 -3.255 -26.420 1.00 93.56 75 GLY A O 1
ATOM 584 N N . TRP A 1 76 ? 19.772 -3.766 -25.499 1.00 90.44 76 TRP A N 1
ATOM 585 C CA . TRP A 1 76 ? 19.533 -4.921 -26.375 1.00 90.44 76 TRP A CA 1
ATOM 586 C C . TRP A 1 76 ? 19.289 -4.510 -27.831 1.00 90.44 76 TRP A C 1
ATOM 588 O O . TRP A 1 76 ? 19.779 -5.185 -28.732 1.00 90.44 76 TRP A O 1
ATOM 598 N N . ARG A 1 77 ? 18.569 -3.405 -28.073 1.00 89.12 77 ARG A N 1
ATOM 599 C CA . ARG A 1 77 ? 18.327 -2.895 -29.433 1.00 89.12 77 ARG A CA 1
ATOM 600 C C . ARG A 1 77 ? 19.604 -2.391 -30.096 1.00 89.12 77 ARG A C 1
ATOM 602 O O . ARG A 1 77 ? 19.807 -2.681 -31.265 1.00 89.12 77 ARG A O 1
ATOM 609 N N . GLU A 1 78 ? 20.465 -1.700 -29.353 1.00 87.62 78 GLU A N 1
ATOM 610 C CA . GLU A 1 78 ? 21.752 -1.215 -29.874 1.00 87.62 78 GLU A CA 1
ATOM 611 C C . GLU A 1 78 ? 22.698 -2.353 -30.271 1.00 87.62 78 GLU A C 1
ATOM 613 O O . GLU A 1 78 ? 23.443 -2.212 -31.227 1.00 87.62 78 GLU A O 1
ATOM 618 N N . ARG A 1 79 ? 22.665 -3.491 -29.565 1.00 84.75 79 ARG A N 1
ATOM 619 C CA . ARG A 1 79 ? 23.499 -4.662 -29.898 1.00 84.75 79 ARG A CA 1
ATOM 620 C C . ARG A 1 79 ? 22.967 -5.502 -31.058 1.00 84.75 79 ARG A C 1
ATOM 622 O O . ARG A 1 79 ? 23.697 -6.349 -31.562 1.00 84.75 79 ARG A O 1
ATOM 629 N N . ALA A 1 80 ? 21.688 -5.355 -31.388 1.00 79.62 80 ALA A N 1
ATOM 630 C CA . ALA A 1 80 ? 21.024 -6.108 -32.450 1.00 79.62 80 ALA A CA 1
ATOM 631 C C . ALA A 1 80 ? 21.005 -5.360 -33.796 1.00 79.62 80 ALA A C 1
ATOM 633 O O . ALA A 1 80 ? 20.613 -5.956 -34.798 1.00 79.62 80 ALA A O 1
ATOM 634 N N . ALA A 1 81 ? 21.379 -4.076 -33.792 1.00 67.38 81 ALA A N 1
ATOM 635 C CA . ALA A 1 81 ? 21.566 -3.226 -34.966 1.00 67.38 81 ALA A CA 1
ATOM 636 C C . ALA A 1 81 ? 23.030 -3.261 -35.427 1.00 67.38 81 ALA A C 1
ATOM 638 O O . ALA A 1 81 ? 23.242 -3.150 -36.654 1.00 67.38 81 ALA A O 1
#

Mean predicted aligned error: 4.95 Å

Nearest PDB structures (foldseek):
  6pe5-assembly1_F  TM=7.150E-01  e=5.484E+00  Saccharomyces cerevisiae S288C
  6pe4-assembly1_F  TM=7.166E-01  e=6.660E+00  Saccharomyces cerevisiae S288C
  6vq7-assembly1_f  TM=3.420E-01  e=9.205E+00  Rattus norvegicus

Solvent-accessible surface area (backbone atoms only — not comparable to full-atom values): 4442 Å² total; per-residue (Å²): 108,69,67,59,51,46,51,51,29,49,52,52,17,51,50,22,46,54,50,18,66,72,29,41,39,89,94,62,64,89,86,60,83,81,82,49,77,89,52,34,34,77,68,10,50,50,26,45,53,52,16,52,51,23,50,50,53,39,51,53,51,52,52,52,51,52,52,52,51,50,54,51,58,51,56,54,51,65,74,74,107